Protein AF-A0A6C0KYP2-F1 (afdb_monomer_lite)

Organism: NCBI:txid1070528

pLDDT: mean 70.23, std 10.48, range [48.72, 90.19]

Radius of gyration: 37.27 Å; chains: 1; bounding box: 65×63×93 Å

Sequence (156 aa):
MVHQFDNEAIKRHRDATQLALQTPVVNYRDGFGCIGPQGKHVDKDSFLKYNSLLTHHGSKTSLPHSGFLTVPYMGSGCRAVSKEPRLDFEYTYAPKSATPSGARNRFIPLVGCLANEIQNPEHIIPEDNHDAWPRGGFPSRGCKNLRGPFPKPLPQ

Secondary structure (DSSP, 8-state):
-HHHHHHHHHHHHHHHHHHHHH-TTS----SSSSPPGGGTTHHHHHHHHHSTT-S--S---PPPPPSSSS---GGG----GGG-----S-----PPP---TT-S----PPPHHHHHHHS-HHHH-HHHH-SS-TTS---TTGGGS--SPPPPPPP-

Structure (mmCIF, N/CA/C/O backbone):
data_AF-A0A6C0KYP2-F1
#
_entry.id   AF-A0A6C0KYP2-F1
#
loop_
_atom_site.group_PDB
_atom_site.id
_atom_site.type_symbol
_atom_site.label_atom_id
_atom_site.label_alt_id
_atom_site.label_comp_id
_atom_site.label_asym_id
_atom_site.label_entity_id
_atom_site.label_seq_id
_atom_site.pdbx_PDB_ins_code
_atom_site.Cartn_x
_atom_site.Cartn_y
_atom_site.Cartn_z
_atom_site.occupancy
_atom_site.B_iso_or_equiv
_atom_site.auth_seq_id
_atom_site.auth_comp_id
_atom_site.auth_asym_id
_atom_site.auth_atom_id
_atom_site.pdbx_PDB_model_num
ATOM 1 N N . MET A 1 1 ? 30.318 18.804 -38.411 1.00 58.34 1 MET A N 1
ATOM 2 C CA . MET A 1 1 ? 30.944 17.514 -38.042 1.00 58.34 1 MET A CA 1
ATOM 3 C C . MET A 1 1 ? 30.125 16.755 -36.993 1.00 58.34 1 MET A C 1
ATOM 5 O O . MET A 1 1 ? 29.907 15.575 -37.195 1.00 58.34 1 MET A O 1
ATOM 9 N N . VAL A 1 2 ? 29.589 17.418 -35.955 1.00 58.78 2 VAL A N 1
ATOM 10 C CA . VAL A 1 2 ? 28.734 16.805 -34.905 1.00 58.78 2 VAL A CA 1
ATOM 11 C C . VAL A 1 2 ? 27.524 16.038 -35.470 1.00 58.78 2 VAL A C 1
ATOM 13 O O . VAL A 1 2 ? 27.394 14.847 -35.225 1.00 58.78 2 VAL A O 1
ATOM 16 N N . HIS A 1 3 ? 26.741 16.649 -36.368 1.00 60.91 3 HIS A N 1
ATOM 17 C CA . HIS A 1 3 ? 25.575 15.988 -36.980 1.00 60.91 3 HIS A CA 1
ATOM 18 C C . HIS A 1 3 ? 25.889 14.702 -37.768 1.00 60.91 3 HIS A C 1
ATOM 20 O O . HIS A 1 3 ? 25.025 13.842 -37.914 1.00 60.91 3 HIS A O 1
ATOM 26 N N . GLN A 1 4 ? 27.110 14.556 -38.295 1.00 66.06 4 GLN A N 1
ATOM 27 C CA . GLN A 1 4 ? 27.513 13.356 -39.036 1.00 66.06 4 GLN A CA 1
ATOM 28 C C . GLN A 1 4 ? 27.707 12.169 -38.081 1.00 66.06 4 GLN A C 1
ATOM 30 O O . GLN A 1 4 ? 27.286 11.055 -38.390 1.00 66.06 4 GLN A O 1
ATOM 35 N N . PHE A 1 5 ? 28.312 12.423 -36.916 1.00 65.00 5 PHE A N 1
ATOM 36 C CA . PHE A 1 5 ? 28.546 11.418 -35.880 1.00 65.00 5 PHE A CA 1
ATOM 37 C C . PHE A 1 5 ? 27.238 10.956 -35.233 1.00 65.00 5 PHE A C 1
ATOM 39 O O . PHE A 1 5 ? 27.045 9.754 -35.045 1.00 65.00 5 PHE A O 1
ATOM 46 N N . ASP A 1 6 ? 26.308 11.882 -34.983 1.00 71.06 6 ASP A N 1
ATOM 47 C CA . ASP A 1 6 ? 24.992 11.560 -34.418 1.00 71.06 6 ASP A CA 1
ATOM 48 C C . ASP A 1 6 ? 24.209 10.604 -35.334 1.00 71.06 6 ASP A C 1
ATOM 50 O O . ASP A 1 6 ? 23.647 9.602 -34.888 1.00 71.06 6 ASP A O 1
ATOM 54 N N . ASN A 1 7 ? 24.235 10.856 -36.646 1.00 76.56 7 ASN A N 1
ATOM 55 C CA . ASN A 1 7 ? 23.555 10.021 -37.638 1.00 76.56 7 ASN A CA 1
ATOM 56 C C . ASN A 1 7 ? 24.149 8.607 -37.732 1.00 76.56 7 ASN A C 1
ATOM 58 O O . ASN A 1 7 ? 23.419 7.629 -37.919 1.00 76.56 7 ASN A O 1
ATOM 62 N N . GLU A 1 8 ? 25.467 8.483 -37.590 1.00 85.56 8 GLU A N 1
ATOM 63 C CA . GLU A 1 8 ? 26.153 7.192 -37.615 1.00 85.56 8 GLU A CA 1
ATOM 64 C C . GLU A 1 8 ? 25.853 6.368 -36.352 1.00 85.56 8 GLU A C 1
ATOM 66 O O . GLU A 1 8 ? 25.594 5.165 -36.440 1.00 85.56 8 GLU A O 1
ATOM 71 N N . ALA A 1 9 ? 25.813 7.015 -35.185 1.00 78.12 9 ALA A N 1
ATOM 72 C CA . ALA A 1 9 ? 25.434 6.379 -33.926 1.00 78.12 9 ALA A CA 1
ATOM 73 C C . ALA A 1 9 ? 23.987 5.852 -33.957 1.00 78.12 9 ALA A C 1
ATOM 75 O O . ALA A 1 9 ? 23.738 4.706 -33.573 1.00 78.12 9 ALA A O 1
ATOM 76 N N . ILE A 1 10 ? 23.045 6.636 -34.497 1.00 79.50 10 ILE A N 1
ATOM 77 C CA . ILE A 1 10 ? 21.640 6.220 -34.668 1.00 79.50 10 ILE A CA 1
ATOM 78 C C . ILE A 1 10 ? 21.535 4.995 -35.585 1.00 79.50 10 ILE A C 1
ATOM 80 O O . ILE A 1 10 ? 20.758 4.074 -35.315 1.00 79.50 10 ILE A O 1
ATOM 84 N N . LYS A 1 11 ? 22.323 4.964 -36.666 1.00 84.06 11 LYS A N 1
ATOM 85 C CA . LYS A 1 11 ? 22.338 3.837 -37.602 1.00 84.06 11 LYS A CA 1
ATOM 86 C C . LYS A 1 11 ? 22.851 2.557 -36.932 1.00 84.06 11 LYS A C 1
ATOM 88 O O . LYS A 1 11 ? 22.167 1.540 -36.988 1.00 84.06 11 LYS A O 1
ATOM 93 N N . ARG A 1 12 ? 23.981 2.632 -36.216 1.00 83.00 12 ARG A N 1
ATOM 94 C CA . ARG A 1 12 ? 24.543 1.496 -35.458 1.00 83.00 12 ARG A CA 1
ATOM 95 C C . ARG A 1 12 ? 23.558 0.937 -34.429 1.00 83.00 12 ARG A C 1
ATOM 97 O O . ARG A 1 12 ? 23.436 -0.278 -34.299 1.00 83.00 12 ARG A O 1
ATOM 104 N N . HIS A 1 13 ? 22.841 1.814 -33.727 1.00 83.00 13 HIS A N 1
ATOM 105 C CA . HIS A 1 13 ? 21.819 1.408 -32.764 1.00 83.00 13 HIS A CA 1
ATOM 106 C C . HIS A 1 13 ? 20.705 0.598 -33.432 1.00 83.00 13 HIS A C 1
ATOM 108 O O . HIS A 1 13 ? 20.363 -0.483 -32.963 1.00 83.00 13 HIS A O 1
ATOM 114 N N . ARG A 1 14 ? 20.160 1.096 -34.550 1.00 82.38 14 ARG A N 1
ATOM 115 C CA . ARG A 1 14 ? 19.088 0.423 -35.297 1.00 82.38 14 ARG A CA 1
ATOM 116 C C . ARG A 1 14 ? 19.498 -0.979 -35.754 1.00 82.38 14 ARG A C 1
ATOM 118 O O . ARG A 1 14 ? 18.712 -1.914 -35.606 1.00 82.38 14 ARG A O 1
ATOM 125 N N . ASP A 1 15 ? 20.709 -1.112 -36.282 1.00 88.44 15 ASP A N 1
ATOM 126 C CA . ASP A 1 15 ? 21.225 -2.388 -36.781 1.00 88.44 15 ASP A CA 1
ATOM 127 C C . ASP A 1 15 ? 21.382 -3.404 -35.631 1.00 88.44 15 ASP A C 1
ATOM 129 O O . ASP A 1 15 ? 20.987 -4.566 -35.762 1.00 88.44 15 ASP A O 1
ATOM 133 N N . ALA A 1 16 ? 21.857 -2.954 -34.462 1.00 83.81 16 ALA A N 1
ATOM 134 C CA . ALA A 1 16 ? 21.956 -3.779 -33.257 1.00 83.81 16 ALA A CA 1
ATOM 135 C C . ALA A 1 16 ? 20.580 -4.214 -32.714 1.00 83.81 16 ALA A C 1
ATOM 137 O O . ALA A 1 16 ? 20.409 -5.377 -32.341 1.00 83.81 16 ALA A O 1
ATOM 138 N N . THR A 1 17 ? 19.585 -3.317 -32.707 1.00 84.38 17 THR A N 1
ATOM 139 C CA . THR A 1 17 ? 18.202 -3.647 -32.319 1.00 84.38 17 THR A CA 1
ATOM 140 C C . THR A 1 17 ? 17.611 -4.722 -33.233 1.00 84.38 17 THR A C 1
ATOM 142 O O . THR A 1 17 ? 17.011 -5.684 -32.754 1.00 84.38 17 THR A O 1
ATOM 145 N N . GLN A 1 18 ? 17.798 -4.588 -34.550 1.00 86.69 18 GLN A N 1
ATOM 146 C CA . GLN A 1 18 ? 17.260 -5.534 -35.527 1.00 86.69 18 GLN A CA 1
ATOM 147 C C . GLN A 1 18 ? 17.873 -6.930 -35.363 1.00 86.69 18 GLN A C 1
ATOM 149 O O . GLN A 1 18 ? 17.145 -7.919 -35.419 1.00 86.69 18 GLN A O 1
ATOM 154 N N . LEU A 1 19 ? 19.182 -7.012 -35.114 1.00 88.62 19 LEU A N 1
ATOM 155 C CA . LEU A 1 19 ? 19.867 -8.279 -34.857 1.00 88.62 19 LEU A CA 1
ATOM 156 C C . LEU A 1 19 ? 19.371 -8.950 -33.568 1.00 88.62 19 LEU A C 1
ATOM 158 O O . LEU A 1 19 ? 19.127 -10.154 -33.555 1.00 88.62 19 LEU A O 1
ATOM 162 N N . ALA A 1 20 ? 19.165 -8.181 -32.497 1.00 84.50 20 ALA A N 1
ATOM 163 C CA . ALA A 1 20 ? 18.681 -8.731 -31.234 1.00 84.50 20 ALA A CA 1
ATOM 164 C C . ALA A 1 20 ? 17.249 -9.287 -31.345 1.00 84.50 20 ALA A C 1
ATOM 166 O O . ALA A 1 20 ? 16.968 -10.369 -30.831 1.00 84.50 20 ALA A O 1
ATOM 167 N N . LEU A 1 21 ? 16.363 -8.596 -32.072 1.00 86.12 21 LEU A N 1
ATOM 168 C CA . LEU A 1 21 ? 14.977 -9.034 -32.291 1.00 86.12 21 LEU A CA 1
ATOM 169 C C . LEU A 1 21 ? 14.858 -10.283 -33.181 1.00 86.12 21 LEU A C 1
ATOM 171 O O . LEU A 1 21 ? 13.834 -10.961 -33.137 1.00 86.12 21 LEU A O 1
ATOM 175 N N . GLN A 1 22 ? 15.883 -10.610 -33.975 1.00 90.19 22 GLN A N 1
ATOM 176 C CA . GLN A 1 22 ? 15.916 -11.848 -34.765 1.00 90.19 22 GLN A CA 1
ATOM 177 C C . GLN A 1 22 ? 16.138 -13.093 -33.898 1.00 90.19 22 GLN A C 1
ATOM 179 O O . GLN A 1 22 ? 15.780 -14.197 -34.307 1.00 90.19 22 GLN A O 1
ATOM 184 N N . THR A 1 23 ? 16.716 -12.935 -32.704 1.00 85.88 23 THR A N 1
ATOM 185 C CA . THR A 1 23 ? 16.953 -14.046 -31.781 1.00 85.88 23 THR A CA 1
ATOM 186 C C . THR A 1 23 ? 15.830 -14.135 -30.742 1.00 85.88 23 THR A C 1
ATOM 188 O O . THR A 1 23 ? 15.716 -13.242 -29.908 1.00 85.88 23 THR A O 1
ATOM 191 N N . PRO A 1 24 ? 15.024 -15.214 -30.707 1.00 81.19 24 PRO A N 1
ATOM 192 C CA . PRO A 1 24 ? 13.888 -15.319 -29.781 1.00 81.19 24 PRO A CA 1
ATOM 193 C C . PRO A 1 24 ? 14.297 -15.545 -28.314 1.00 81.19 24 PRO A C 1
ATOM 195 O O . PRO A 1 24 ? 13.457 -15.498 -27.424 1.00 81.19 24 PRO A O 1
ATOM 198 N N . VAL A 1 25 ? 15.578 -15.823 -28.054 1.00 86.06 25 VAL A N 1
ATOM 199 C CA . VAL A 1 25 ? 16.103 -16.157 -26.719 1.00 86.06 25 VAL A CA 1
ATOM 200 C C . VAL A 1 25 ? 16.538 -14.912 -25.939 1.00 86.06 25 VAL A C 1
ATOM 202 O O . VAL A 1 25 ? 16.567 -14.933 -24.709 1.00 86.06 25 VAL A O 1
ATOM 205 N N . VAL A 1 26 ? 16.879 -13.816 -26.623 1.00 80.75 26 VAL A N 1
ATOM 206 C CA . VAL A 1 26 ? 17.435 -12.623 -25.977 1.00 80.75 26 VAL A CA 1
ATOM 207 C C . VAL A 1 26 ? 16.343 -11.573 -25.814 1.00 80.75 26 VAL A C 1
ATOM 209 O O . VAL A 1 26 ? 15.856 -11.004 -26.785 1.00 80.75 26 VAL A O 1
ATOM 212 N N . ASN A 1 27 ? 15.991 -11.263 -24.566 1.00 77.69 27 ASN A N 1
ATOM 213 C CA . ASN A 1 27 ? 15.131 -10.122 -24.266 1.00 77.69 27 ASN A CA 1
ATOM 214 C C . ASN A 1 27 ? 15.919 -8.824 -24.486 1.00 77.69 27 ASN A C 1
ATOM 216 O O . ASN A 1 27 ? 16.689 -8.400 -23.619 1.00 77.69 27 ASN A O 1
ATOM 220 N N . TYR A 1 28 ? 15.736 -8.199 -25.648 1.00 79.31 28 TYR A N 1
ATOM 221 C CA . TYR A 1 28 ? 16.348 -6.912 -25.965 1.00 79.31 28 TYR A CA 1
ATOM 222 C C . TYR A 1 28 ? 15.776 -5.804 -25.069 1.00 79.31 28 TYR A C 1
ATOM 224 O O . TYR A 1 28 ? 14.567 -5.577 -25.039 1.00 79.31 28 TYR A O 1
ATOM 232 N N . ARG A 1 29 ? 16.649 -5.111 -24.329 1.00 72.88 29 ARG A N 1
ATOM 233 C CA . ARG A 1 29 ? 16.293 -3.934 -23.526 1.00 72.88 29 ARG A CA 1
ATOM 234 C C . ARG A 1 29 ? 16.770 -2.677 -24.247 1.00 72.88 29 ARG A C 1
ATOM 236 O O . ARG A 1 29 ? 17.971 -2.428 -24.310 1.00 72.88 29 ARG A O 1
ATOM 243 N N . ASP A 1 30 ? 15.829 -1.907 -24.783 1.00 68.00 30 ASP A N 1
ATOM 244 C CA . ASP A 1 30 ? 16.085 -0.636 -25.470 1.00 68.00 30 ASP A CA 1
ATOM 245 C C . ASP A 1 30 ? 16.305 0.493 -24.443 1.00 68.00 30 ASP A C 1
ATOM 247 O O . ASP A 1 30 ? 15.408 1.275 -24.135 1.00 68.00 30 ASP A O 1
ATOM 251 N N . GLY A 1 31 ? 17.492 0.514 -23.827 1.00 70.50 31 GLY A N 1
ATOM 252 C CA . GLY A 1 31 ? 17.904 1.560 -22.885 1.00 70.50 31 GLY A CA 1
ATOM 253 C C . GLY A 1 31 ? 17.228 1.527 -21.504 1.00 70.50 31 GLY A C 1
ATOM 254 O O . GLY A 1 31 ? 16.619 0.538 -21.092 1.00 70.50 31 GLY A O 1
ATOM 255 N N . PHE A 1 32 ? 17.410 2.613 -20.743 1.00 65.38 32 PHE A N 1
ATOM 256 C CA . PHE A 1 32 ? 16.873 2.786 -19.388 1.00 65.38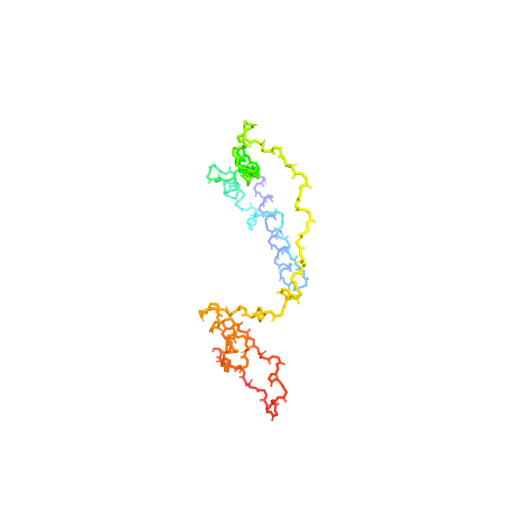 32 PHE A CA 1
ATOM 257 C C . PHE A 1 32 ? 15.775 3.860 -19.390 1.00 65.38 32 PHE A C 1
ATOM 259 O O . PHE A 1 32 ? 16.026 5.002 -19.770 1.00 65.38 32 PHE A O 1
ATOM 266 N N . GLY A 1 33 ? 14.570 3.511 -18.928 1.00 66.50 33 GLY A N 1
ATOM 267 C CA . GLY A 1 33 ? 13.446 4.444 -18.772 1.00 66.50 33 GLY A CA 1
ATOM 268 C C . GLY A 1 33 ? 12.402 4.401 -19.896 1.00 66.50 33 GLY A C 1
ATOM 269 O O . GLY A 1 33 ? 12.375 3.493 -20.715 1.00 66.50 33 GLY A O 1
ATOM 270 N N . CYS A 1 34 ? 11.500 5.386 -19.900 1.00 61.53 34 CYS A N 1
ATOM 271 C CA . CYS A 1 34 ? 10.351 5.492 -20.815 1.00 61.53 34 CYS A CA 1
ATOM 272 C C . CYS A 1 34 ? 10.697 6.278 -22.089 1.00 61.53 34 CYS A C 1
ATOM 274 O O . CYS A 1 34 ? 9.903 7.089 -22.564 1.00 61.53 34 CYS A O 1
ATOM 276 N N . ILE A 1 35 ? 11.915 6.116 -22.595 1.00 67.19 35 ILE A N 1
ATOM 277 C CA . ILE A 1 35 ? 12.395 6.906 -23.723 1.00 67.19 35 ILE A CA 1
ATOM 278 C C . ILE A 1 35 ? 11.990 6.172 -25.000 1.00 67.19 35 ILE A C 1
ATOM 280 O O . ILE A 1 35 ? 12.204 4.970 -25.123 1.00 67.19 35 ILE A O 1
ATOM 284 N N . GLY A 1 36 ? 11.345 6.876 -25.931 1.00 66.25 36 GLY A N 1
ATOM 285 C CA . GLY A 1 36 ? 10.926 6.275 -27.193 1.00 66.25 36 GLY A CA 1
ATOM 286 C C . GLY A 1 36 ? 12.123 5.803 -28.033 1.00 66.25 36 GLY A C 1
ATOM 287 O O . GLY A 1 36 ? 13.263 6.208 -27.774 1.00 66.25 36 GLY A O 1
ATOM 288 N N . PRO A 1 37 ? 11.876 5.008 -29.092 1.00 66.69 37 PRO A N 1
ATOM 289 C CA . PRO A 1 37 ? 12.929 4.532 -29.983 1.00 66.69 37 PRO A CA 1
ATOM 290 C C . PRO A 1 37 ? 13.811 5.693 -30.465 1.00 66.69 37 PRO A C 1
ATOM 292 O O . PRO A 1 37 ? 13.297 6.746 -30.859 1.00 66.69 37 PRO A O 1
ATOM 295 N N . GLN A 1 38 ? 15.134 5.498 -30.467 1.00 66.50 38 GLN A N 1
ATOM 296 C CA . GLN A 1 38 ? 16.140 6.508 -30.850 1.00 66.50 38 GLN A CA 1
ATOM 297 C C . GLN A 1 38 ? 16.286 7.700 -29.886 1.00 66.50 38 GLN A C 1
ATOM 299 O O . GLN A 1 38 ? 16.681 8.784 -30.320 1.00 66.50 38 GLN A O 1
ATOM 304 N N . GLY A 1 39 ? 15.947 7.557 -28.603 1.00 66.94 39 GLY A N 1
ATOM 305 C CA . GLY A 1 39 ? 16.139 8.652 -27.643 1.00 66.94 39 GLY A CA 1
ATOM 306 C C . GLY A 1 39 ? 15.168 9.823 -27.842 1.00 66.94 39 GLY A C 1
ATOM 307 O O . GLY A 1 39 ? 15.364 10.906 -27.295 1.00 66.94 39 GLY A O 1
ATOM 308 N N . LYS A 1 40 ? 14.132 9.643 -28.665 1.00 66.81 40 LYS A N 1
ATOM 309 C CA . LYS A 1 40 ? 13.158 10.688 -28.992 1.00 66.81 40 LYS A CA 1
ATOM 310 C C . LYS A 1 40 ? 12.054 10.688 -27.941 1.00 66.81 40 LYS A C 1
ATOM 312 O O . LYS A 1 40 ? 11.660 9.630 -27.466 1.00 66.81 40 LYS A O 1
ATOM 317 N N . HIS A 1 41 ? 11.486 11.862 -27.668 1.00 74.75 41 HIS A N 1
ATOM 318 C CA . HIS A 1 41 ? 10.415 12.099 -26.682 1.00 74.75 41 HIS A CA 1
ATOM 319 C C . HIS A 1 41 ? 10.858 12.282 -25.224 1.00 74.75 41 HIS A C 1
ATOM 321 O O . HIS A 1 41 ? 9.987 12.344 -24.365 1.00 74.75 41 HIS A O 1
ATOM 327 N N . VAL A 1 42 ? 12.152 12.474 -24.937 1.00 77.38 42 VAL A N 1
ATOM 328 C CA . VAL A 1 42 ? 12.622 12.788 -23.570 1.00 77.38 42 VAL A CA 1
ATOM 329 C C . VAL A 1 42 ? 11.937 14.038 -23.014 1.00 77.38 42 VAL A C 1
ATOM 331 O O . VAL A 1 42 ? 11.443 14.012 -21.890 1.00 77.38 42 VAL A O 1
ATOM 334 N N . ASP A 1 43 ? 11.818 15.099 -23.815 1.00 81.50 43 ASP A N 1
ATOM 335 C CA . ASP A 1 43 ? 11.192 16.350 -23.367 1.00 81.50 43 ASP A CA 1
ATOM 336 C C . ASP A 1 43 ? 9.689 16.193 -23.127 1.00 81.50 43 ASP A C 1
ATOM 338 O O . ASP A 1 43 ? 9.147 16.724 -22.163 1.00 81.50 43 ASP A O 1
ATOM 342 N N . LYS A 1 44 ? 9.006 15.417 -23.979 1.00 80.75 44 LYS A N 1
ATOM 343 C CA . LYS A 1 44 ? 7.566 15.146 -23.852 1.00 80.75 44 LYS A CA 1
ATOM 344 C C . LYS A 1 44 ? 7.270 14.245 -22.654 1.00 80.75 44 LYS A C 1
ATOM 346 O O . LYS A 1 44 ? 6.307 14.493 -21.939 1.00 80.75 44 LYS A O 1
ATOM 351 N N . ASP A 1 45 ? 8.097 13.230 -22.423 1.00 79.69 45 ASP A N 1
ATOM 352 C CA . ASP A 1 45 ? 8.001 12.342 -21.260 1.00 79.69 45 ASP A CA 1
ATOM 353 C C . ASP A 1 45 ? 8.290 13.110 -19.963 1.00 79.69 45 ASP A C 1
ATOM 355 O O . ASP A 1 45 ? 7.515 13.040 -19.011 1.00 79.69 45 ASP A O 1
ATOM 359 N N . SER A 1 46 ? 9.343 13.932 -19.958 1.00 79.50 46 SER A N 1
ATOM 360 C CA . SER A 1 46 ? 9.683 14.800 -18.825 1.00 79.50 46 SER A CA 1
ATOM 361 C C . SER A 1 46 ? 8.571 15.806 -18.542 1.00 79.50 46 SER A C 1
ATOM 363 O O . SER A 1 46 ? 8.196 16.004 -17.390 1.00 79.50 46 SER A O 1
ATOM 365 N N . PHE A 1 47 ? 7.978 16.391 -19.582 1.00 83.88 47 PHE A N 1
ATOM 366 C CA . PHE A 1 47 ? 6.819 17.260 -19.436 1.00 83.88 47 PHE A CA 1
ATOM 367 C C . PHE A 1 47 ? 5.629 16.507 -18.828 1.00 83.88 47 PHE A C 1
ATOM 369 O O . PHE A 1 47 ? 5.056 16.967 -17.852 1.00 83.88 47 PHE A O 1
ATOM 376 N N . LEU A 1 48 ? 5.274 15.316 -19.310 1.00 79.56 48 LEU A N 1
ATOM 377 C CA . LEU A 1 48 ? 4.157 14.555 -18.732 1.00 79.56 48 LEU A CA 1
ATOM 378 C C . LEU A 1 48 ? 4.403 14.128 -17.274 1.00 79.56 48 LEU A C 1
ATOM 380 O O . LEU A 1 48 ? 3.453 14.070 -16.497 1.00 79.56 48 LEU A O 1
ATOM 384 N N . LYS A 1 49 ? 5.656 13.849 -16.896 1.00 75.88 49 LYS A N 1
ATOM 385 C CA . LYS A 1 49 ? 6.036 13.409 -15.541 1.00 75.88 49 LYS A CA 1
ATOM 386 C C . LYS A 1 49 ? 6.217 14.540 -14.534 1.00 75.88 49 LYS A C 1
ATOM 388 O O . LYS A 1 49 ? 5.998 14.316 -13.347 1.00 75.88 49 LYS A O 1
ATOM 393 N N . TYR A 1 50 ? 6.663 15.710 -14.984 1.00 77.38 50 TYR A N 1
ATOM 394 C CA . TYR A 1 50 ? 7.106 16.797 -14.103 1.00 77.38 50 TYR A CA 1
ATOM 395 C C . TYR A 1 50 ? 6.359 18.117 -14.313 1.00 77.38 50 TYR A C 1
ATOM 397 O O . TYR A 1 50 ? 6.617 19.075 -13.586 1.00 77.38 50 TYR A O 1
ATOM 405 N N . ASN A 1 51 ? 5.443 18.207 -15.279 1.00 78.25 51 ASN A N 1
ATOM 406 C CA . ASN A 1 51 ? 4.652 19.419 -15.466 1.00 78.25 51 ASN A CA 1
ATOM 407 C C . ASN A 1 51 ? 3.630 19.618 -14.330 1.00 78.25 51 ASN A C 1
ATOM 409 O O . ASN A 1 51 ? 3.193 18.681 -13.659 1.00 78.25 51 ASN A O 1
ATOM 413 N N . SER A 1 52 ? 3.212 20.870 -14.151 1.00 66.31 52 SER A N 1
ATOM 414 C CA . SER A 1 52 ? 2.352 21.369 -13.071 1.00 66.31 52 SER A CA 1
ATOM 415 C C . SER A 1 52 ? 0.925 20.805 -13.044 1.00 66.31 52 SER A C 1
ATOM 417 O O . SER A 1 52 ? 0.1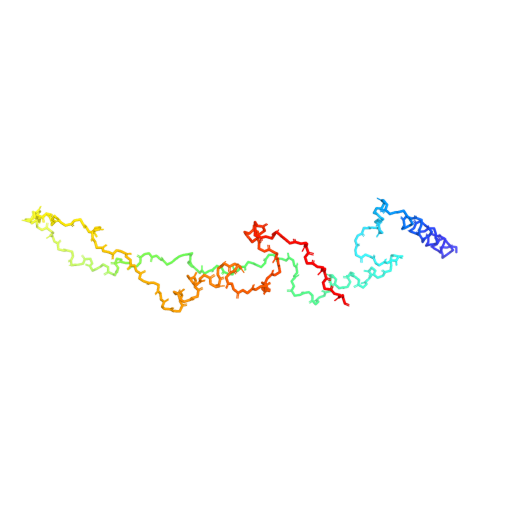78 21.104 -12.118 1.00 66.31 52 SER A O 1
ATOM 419 N N . LEU A 1 53 ? 0.539 19.991 -14.032 1.00 67.75 53 LEU A N 1
ATOM 420 C CA . LEU A 1 53 ? -0.763 19.318 -14.098 1.00 67.75 53 LEU A CA 1
ATOM 421 C C . LEU A 1 53 ? -0.841 18.046 -13.243 1.00 67.75 53 LEU A C 1
ATOM 423 O O . LEU A 1 53 ? -1.928 17.482 -13.107 1.00 67.75 53 LEU A O 1
ATOM 427 N N . LEU A 1 54 ? 0.272 17.569 -12.672 1.00 69.38 54 LEU A N 1
ATOM 428 C CA . LEU A 1 54 ? 0.198 16.468 -11.715 1.00 69.38 54 LEU A CA 1
ATOM 429 C C . LEU A 1 54 ? -0.544 16.917 -10.455 1.00 69.38 54 LEU A C 1
ATOM 431 O O . LEU A 1 54 ? -0.060 17.731 -9.678 1.00 69.38 54 LEU A O 1
ATOM 435 N N . THR A 1 55 ? -1.693 16.295 -10.217 1.00 70.44 55 THR A N 1
ATOM 436 C CA . THR A 1 55 ? -2.506 16.476 -9.009 1.00 70.44 55 THR A CA 1
ATOM 437 C C . THR A 1 55 ? -1.849 15.905 -7.749 1.00 70.44 55 THR A C 1
ATOM 439 O O . THR A 1 55 ? -2.288 16.199 -6.641 1.00 70.44 55 THR A O 1
ATOM 442 N N . HIS A 1 56 ? -0.791 15.100 -7.896 1.00 71.06 56 HIS A N 1
ATOM 443 C CA . HIS A 1 56 ? -0.097 14.442 -6.794 1.00 71.06 56 HIS A CA 1
ATOM 444 C C . HIS A 1 56 ? 1.423 14.615 -6.921 1.00 71.06 56 HIS A C 1
ATOM 446 O O . HIS A 1 56 ? 2.082 13.904 -7.677 1.00 71.06 56 HIS A O 1
ATOM 452 N N . HIS A 1 57 ? 2.003 15.528 -6.137 1.00 71.94 57 HIS A N 1
ATOM 453 C CA . HIS A 1 57 ? 3.443 15.842 -6.140 1.00 71.94 57 HIS A CA 1
ATOM 454 C C . HIS A 1 57 ? 4.332 14.787 -5.446 1.00 71.94 57 HIS A C 1
ATOM 456 O O . HIS A 1 57 ? 5.457 15.082 -5.050 1.00 71.94 57 HIS A O 1
ATOM 462 N N . GLY A 1 58 ? 3.836 13.562 -5.242 1.00 71.25 58 GLY A N 1
ATOM 463 C CA . GLY A 1 58 ? 4.586 12.492 -4.570 1.00 71.25 58 GLY A CA 1
ATOM 464 C C . GLY A 1 58 ? 4.805 12.713 -3.068 1.00 71.25 58 GLY A C 1
ATOM 465 O O . GLY A 1 58 ? 5.484 11.914 -2.424 1.00 71.25 58 GLY A O 1
ATOM 466 N N . SER A 1 59 ? 4.226 1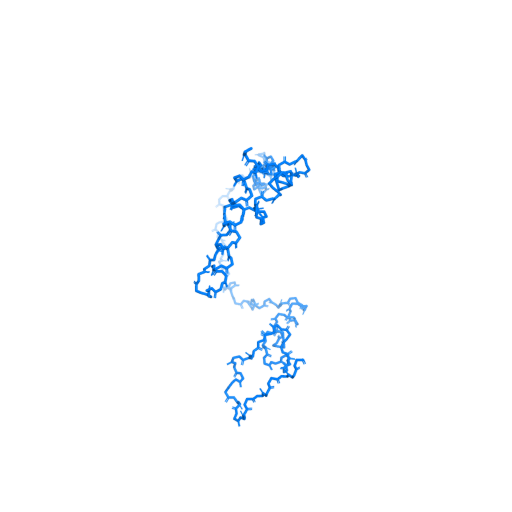3.765 -2.487 1.00 76.81 59 SER A N 1
ATOM 467 C CA . SER A 1 59 ? 4.174 13.945 -1.040 1.00 76.81 59 SER A CA 1
ATOM 468 C C . SER A 1 59 ? 3.204 12.935 -0.419 1.00 76.81 59 SER A C 1
ATOM 470 O O . SER A 1 59 ? 2.205 12.550 -1.023 1.00 76.81 59 SER A O 1
ATOM 472 N N . LYS A 1 60 ? 3.489 12.479 0.808 1.00 80.62 60 LYS A N 1
ATOM 473 C CA . LYS A 1 60 ? 2.542 11.636 1.548 1.00 80.62 60 LYS A CA 1
ATOM 474 C C . LYS A 1 60 ? 1.306 12.466 1.886 1.00 80.62 60 LYS A C 1
ATOM 476 O O . LYS A 1 60 ? 1.383 13.363 2.722 1.00 80.62 60 LYS A O 1
ATOM 481 N N . THR A 1 61 ? 0.165 12.134 1.293 1.00 76.12 61 THR A N 1
ATOM 482 C CA . THR A 1 61 ? -1.137 12.644 1.731 1.00 76.12 61 THR A CA 1
ATOM 483 C C . THR A 1 61 ? -1.460 12.057 3.105 1.00 76.12 61 THR A C 1
ATOM 485 O O . THR A 1 61 ? -1.960 10.936 3.216 1.00 76.12 61 THR A O 1
ATOM 488 N N . SER A 1 62 ? -1.124 12.778 4.174 1.00 78.25 62 SER A N 1
ATOM 489 C CA . SER A 1 62 ? -1.577 12.437 5.522 1.00 78.25 62 SER A CA 1
ATOM 490 C C . SER A 1 62 ? -3.035 12.857 5.670 1.00 78.25 62 SER A C 1
ATOM 492 O O . SER A 1 62 ? -3.354 14.034 5.495 1.00 78.25 62 SER A O 1
ATOM 494 N N . LEU A 1 63 ? -3.918 11.919 6.010 1.00 79.56 63 LEU A N 1
ATOM 495 C CA . LEU A 1 63 ? -5.270 12.288 6.413 1.00 79.56 63 LEU A CA 1
ATOM 496 C C . LEU A 1 63 ? -5.188 13.115 7.707 1.00 79.56 63 LEU A C 1
ATOM 498 O O . LEU A 1 63 ? -4.406 12.752 8.594 1.00 79.56 63 LEU A O 1
ATOM 502 N N . PRO A 1 64 ? -5.967 14.203 7.848 1.00 75.12 64 PRO A N 1
ATOM 503 C CA . PRO A 1 64 ? -6.081 14.869 9.135 1.00 75.12 64 PRO A CA 1
ATOM 504 C C . PRO A 1 64 ? -6.609 13.853 10.151 1.00 75.12 64 PRO A C 1
ATOM 506 O O . PRO A 1 64 ? -7.618 13.185 9.916 1.00 75.12 64 PRO A O 1
ATOM 509 N N . HIS A 1 65 ? -5.902 13.696 11.268 1.00 75.62 65 HIS A N 1
ATOM 510 C CA . HIS A 1 65 ? -6.386 12.852 12.349 1.00 75.62 65 HIS A CA 1
ATOM 511 C C . HIS A 1 65 ? -7.628 13.516 12.954 1.00 75.62 65 HIS A C 1
ATOM 513 O O . HIS A 1 65 ? -7.628 14.722 13.205 1.00 75.62 65 HIS A O 1
ATOM 519 N N . SER A 1 66 ? -8.688 12.741 13.191 1.00 71.31 66 SER A N 1
ATOM 520 C CA . SER A 1 66 ? -9.773 13.177 14.074 1.00 71.31 66 SER A CA 1
ATOM 521 C C . SER A 1 66 ? -9.146 13.610 15.401 1.00 71.31 66 SER A C 1
ATOM 523 O O . SER A 1 66 ? -8.262 12.917 15.896 1.00 71.31 66 SER A O 1
ATOM 525 N N . GLY A 1 67 ? -9.582 14.729 15.990 1.00 73.44 67 GLY A N 1
ATOM 526 C CA . GLY A 1 67 ? -9.037 15.255 17.254 1.00 73.44 67 GLY A CA 1
ATOM 527 C C . GLY A 1 67 ? -9.027 14.255 18.424 1.00 73.44 67 GLY A C 1
ATOM 528 O O . GLY A 1 67 ? -8.407 14.526 19.448 1.00 73.44 67 GLY A O 1
ATOM 529 N N . PHE A 1 68 ? -9.658 13.086 18.259 1.00 74.94 68 PHE A N 1
ATOM 530 C CA . PHE A 1 68 ? -9.621 11.951 19.173 1.00 74.94 68 PHE A CA 1
ATOM 531 C C . PHE A 1 68 ? -9.459 10.642 18.376 1.00 74.94 68 PHE A C 1
ATOM 533 O O . PHE A 1 68 ? -10.208 10.396 17.427 1.00 74.94 68 PHE A O 1
ATOM 540 N N . LEU A 1 69 ? -8.501 9.799 18.786 1.00 68.56 69 LEU A N 1
ATOM 541 C CA . LEU A 1 69 ? -8.197 8.487 18.188 1.00 68.56 69 LEU A CA 1
ATOM 542 C C . LEU A 1 69 ? -9.353 7.480 18.370 1.00 68.56 69 LEU A C 1
ATOM 544 O O . LEU A 1 69 ? -9.558 6.609 17.531 1.00 68.56 69 LEU A O 1
ATOM 548 N N . THR A 1 70 ? -10.117 7.612 19.462 1.00 78.12 70 THR A N 1
ATOM 549 C CA . THR A 1 70 ? -11.335 6.846 19.790 1.00 78.12 70 THR A CA 1
ATOM 550 C C . THR A 1 70 ? -12.267 7.690 20.673 1.00 78.12 70 THR A C 1
ATOM 552 O O . THR A 1 70 ? -11.823 8.654 21.300 1.00 78.12 70 THR A O 1
ATOM 555 N N . VAL A 1 71 ? -13.556 7.337 20.742 1.00 73.94 71 VAL A N 1
ATOM 556 C CA . VAL A 1 71 ? -14.487 7.902 21.736 1.00 73.94 71 VAL A CA 1
ATOM 557 C C . VAL A 1 71 ? -14.212 7.227 23.088 1.00 73.94 71 VAL A C 1
ATOM 559 O O . VAL A 1 71 ? -14.191 5.993 23.134 1.00 73.94 71 VAL A O 1
ATOM 562 N N . PRO A 1 72 ? -14.006 7.973 24.191 1.00 75.50 72 PRO A N 1
ATOM 563 C CA . PRO A 1 72 ? -13.839 7.361 25.507 1.00 75.50 72 PRO A CA 1
ATOM 564 C C . PRO A 1 72 ? -15.100 6.581 25.902 1.00 75.50 72 PRO A C 1
ATOM 566 O O . PRO A 1 72 ? -16.210 6.938 25.512 1.00 75.50 72 PRO A O 1
ATOM 569 N N . TYR A 1 73 ? -14.948 5.516 26.692 1.00 74.69 73 TYR A N 1
ATOM 570 C CA . TYR A 1 73 ? -16.073 4.697 27.154 1.00 74.69 73 TYR A CA 1
ATOM 571 C C . TYR A 1 73 ? -17.081 5.541 27.958 1.00 74.69 73 TYR A C 1
ATOM 573 O O . TYR A 1 73 ? -16.893 5.806 29.144 1.00 74.69 73 TYR A O 1
ATOM 581 N N . MET A 1 74 ? -18.173 5.956 27.309 1.00 73.81 74 MET A N 1
ATOM 582 C CA . MET A 1 74 ? -19.230 6.782 27.913 1.00 73.81 74 MET A CA 1
ATOM 583 C C . MET A 1 74 ? -20.268 5.967 28.696 1.00 73.81 74 MET A C 1
ATOM 585 O O . MET A 1 74 ? -21.229 6.526 29.222 1.00 73.81 74 MET A O 1
ATOM 589 N N . GLY A 1 75 ? -20.079 4.648 28.811 1.00 76.38 75 GLY A N 1
ATOM 590 C CA . GLY A 1 75 ? -21.046 3.749 29.446 1.00 76.38 75 GLY A CA 1
ATOM 591 C C . GLY A 1 75 ? -21.273 4.016 30.937 1.00 76.38 75 GLY A C 1
ATOM 592 O O . GLY A 1 75 ? -22.279 3.577 31.480 1.00 76.38 75 GLY A O 1
ATOM 593 N N . SER A 1 76 ? -20.379 4.757 31.603 1.00 67.31 76 SER A N 1
ATOM 594 C CA . SER A 1 76 ? -20.564 5.122 33.015 1.00 67.31 76 SER A CA 1
ATOM 595 C C . SER A 1 76 ? -21.475 6.341 33.232 1.00 67.31 76 SER A C 1
ATOM 597 O O . SER A 1 76 ? -21.809 6.609 34.388 1.00 67.31 76 SER A O 1
ATOM 599 N N . GLY A 1 77 ? -21.861 7.074 32.176 1.00 74.06 77 GLY A N 1
ATOM 600 C CA . GLY A 1 77 ? -22.667 8.299 32.275 1.00 74.06 77 GLY A CA 1
ATOM 601 C C . GLY A 1 77 ? -22.045 9.404 33.150 1.00 74.06 77 GLY A C 1
ATOM 602 O O . GLY A 1 77 ? -20.910 9.300 33.617 1.00 74.06 77 GLY A O 1
ATOM 603 N N . CYS A 1 78 ? -22.793 10.484 33.397 1.00 67.25 78 CYS A N 1
ATOM 604 C CA . CYS A 1 78 ? -22.429 11.478 34.410 1.00 67.25 78 CYS A CA 1
ATOM 605 C C . CYS A 1 78 ? -22.719 10.902 35.802 1.00 67.25 78 CYS A C 1
ATOM 607 O O . CYS A 1 78 ? -23.875 10.830 36.219 1.00 67.25 78 CYS A O 1
ATOM 609 N N . ARG A 1 79 ? -21.678 10.485 36.531 1.00 61.56 79 ARG A N 1
ATOM 610 C CA . ARG A 1 79 ? -21.829 10.034 37.920 1.00 61.56 79 ARG A CA 1
ATOM 611 C C . ARG A 1 79 ? -22.305 11.198 38.789 1.00 61.56 79 ARG A C 1
ATOM 613 O O . ARG A 1 79 ? -21.586 12.176 38.982 1.00 61.56 79 ARG A O 1
ATOM 620 N N . ALA A 1 80 ? -23.517 11.089 39.325 1.00 62.19 80 ALA A N 1
ATOM 621 C CA . ALA A 1 80 ? -24.013 11.988 40.358 1.00 62.19 80 ALA A CA 1
ATOM 622 C C . ALA A 1 80 ? -23.329 11.632 41.688 1.00 62.19 80 ALA A C 1
ATOM 624 O O . ALA A 1 80 ? -23.832 10.812 42.451 1.00 62.19 80 ALA A O 1
ATOM 625 N N . VAL A 1 81 ? -22.169 12.245 41.946 1.00 62.28 81 VAL A N 1
ATOM 626 C CA . VAL A 1 81 ? -21.317 12.003 43.131 1.00 62.28 81 VAL A CA 1
ATOM 627 C C . VAL A 1 81 ? -22.088 12.145 44.455 1.00 62.28 81 VAL A C 1
ATOM 629 O O . VAL A 1 81 ? -21.758 11.503 45.443 1.00 62.28 81 VAL A O 1
ATOM 632 N N . SER A 1 82 ? -23.164 12.933 44.474 1.00 59.78 82 SER A N 1
ATOM 633 C CA . SER A 1 82 ? -24.015 13.163 45.646 1.00 59.78 82 SER A CA 1
ATOM 634 C C . SER A 1 82 ? -25.023 12.048 45.962 1.00 59.78 82 SER A C 1
ATOM 636 O O . SER A 1 82 ? -25.702 12.138 46.983 1.00 59.78 82 SER A O 1
ATOM 638 N N . LYS A 1 83 ? -25.164 11.024 45.107 1.00 56.62 83 LYS A N 1
ATOM 639 C CA . LYS A 1 83 ? -26.188 9.968 45.230 1.00 56.62 83 LYS A CA 1
ATOM 640 C C . LYS A 1 83 ? -25.636 8.561 45.453 1.00 56.62 83 LYS A C 1
ATOM 642 O O . LYS A 1 83 ? -26.429 7.628 45.395 1.00 56.62 83 LYS A O 1
ATOM 647 N N . GLU A 1 84 ? -24.335 8.366 45.676 1.00 57.28 84 GLU A N 1
ATOM 648 C CA . GLU A 1 84 ? -23.830 7.009 45.930 1.00 57.28 84 GLU A CA 1
ATOM 649 C C . GLU A 1 84 ? -24.434 6.461 47.242 1.00 57.28 84 GLU A C 1
ATOM 651 O O . GLU A 1 84 ? -24.180 7.023 48.313 1.00 57.28 84 GLU A O 1
ATOM 656 N N . PRO A 1 85 ? -25.278 5.409 47.190 1.00 54.25 85 PRO A N 1
ATOM 657 C CA . PRO A 1 85 ? -25.853 4.828 48.390 1.00 54.25 85 PRO A CA 1
ATOM 658 C C . PRO A 1 85 ? -24.768 4.027 49.111 1.00 54.25 85 PRO A C 1
ATOM 660 O O . PRO A 1 85 ? -24.058 3.230 48.494 1.00 54.25 85 PRO A O 1
ATOM 663 N N . ARG A 1 86 ? -24.650 4.211 50.431 1.00 61.22 86 ARG A N 1
ATOM 664 C CA . ARG A 1 86 ? -23.957 3.244 51.289 1.00 61.22 86 ARG A CA 1
ATOM 665 C C . ARG A 1 86 ? -24.630 1.891 51.058 1.00 61.22 86 ARG A C 1
ATOM 667 O O . ARG A 1 86 ? -25.798 1.722 51.382 1.00 61.22 86 ARG A O 1
ATOM 674 N N . LEU A 1 87 ? -23.919 0.977 50.406 1.00 56.62 87 LEU A N 1
ATOM 675 C CA . LEU A 1 87 ? -24.349 -0.405 50.239 1.00 56.62 87 LEU A CA 1
ATOM 676 C C . LEU A 1 87 ? -24.315 -1.065 51.618 1.00 56.62 87 LEU A C 1
ATOM 678 O O . LEU A 1 87 ? -23.260 -1.512 52.068 1.00 56.62 87 LEU A O 1
ATOM 682 N N . ASP A 1 88 ? -25.460 -1.087 52.291 1.00 58.19 88 ASP A N 1
ATOM 683 C CA . ASP A 1 88 ? -25.648 -1.876 53.500 1.00 58.19 88 ASP A CA 1
ATOM 684 C C . ASP A 1 88 ? -25.548 -3.367 53.132 1.00 58.19 88 ASP A C 1
ATOM 686 O O . ASP A 1 88 ? -26.166 -3.857 52.185 1.00 58.19 88 ASP A O 1
ATOM 690 N N . PHE A 1 89 ? -24.686 -4.076 53.858 1.00 55.91 89 PHE A N 1
ATOM 691 C CA . PHE A 1 89 ? -24.105 -5.388 53.541 1.00 55.91 89 PHE A CA 1
ATOM 692 C C . PHE A 1 89 ? -25.088 -6.580 53.647 1.00 55.91 89 PHE A C 1
ATOM 694 O O . PHE A 1 89 ? -24.672 -7.721 53.833 1.00 55.91 89 PHE A O 1
ATOM 701 N N . GLU A 1 90 ? -26.400 -6.356 53.576 1.00 56.72 90 GLU A N 1
ATOM 702 C CA . GLU A 1 90 ? -27.379 -7.302 54.137 1.00 56.72 90 GLU A CA 1
ATOM 703 C C . GLU A 1 90 ? -27.992 -8.316 53.150 1.00 56.72 90 GLU A C 1
ATOM 705 O O . GLU A 1 90 ? -28.736 -9.198 53.568 1.00 56.72 90 GLU A O 1
ATOM 710 N N . TYR A 1 91 ? -27.644 -8.290 51.856 1.00 58.16 91 TYR A N 1
ATOM 711 C CA . TYR A 1 91 ? -28.258 -9.184 50.854 1.00 58.16 91 TYR A CA 1
ATOM 712 C C . TYR A 1 91 ? -27.241 -9.872 49.927 1.00 58.16 91 TYR A C 1
ATOM 714 O O . TYR A 1 91 ? -27.253 -9.686 48.713 1.00 58.16 91 TYR A O 1
ATOM 722 N N . THR A 1 92 ? -26.365 -10.716 50.483 1.00 58.66 92 THR A N 1
ATOM 723 C CA . THR A 1 92 ? -25.336 -11.459 49.711 1.00 58.66 92 THR A CA 1
ATOM 724 C C . THR A 1 92 ? -25.751 -12.895 49.344 1.00 58.66 92 THR A C 1
ATOM 726 O O . THR A 1 92 ? -24.900 -13.738 49.068 1.00 58.66 92 THR A O 1
ATOM 729 N N . TYR A 1 93 ? -27.047 -13.229 49.312 1.00 61.50 93 TYR A N 1
ATOM 730 C CA . TYR A 1 93 ? -27.466 -14.570 48.883 1.00 61.50 93 TYR A CA 1
ATOM 731 C C . TYR A 1 93 ? -28.649 -14.560 47.914 1.00 61.50 93 TYR A C 1
ATOM 733 O O . TYR A 1 93 ? -29.797 -14.363 48.300 1.00 61.50 93 TYR A O 1
ATOM 741 N N . ALA A 1 94 ? -28.351 -14.846 46.645 1.00 65.19 94 ALA A N 1
ATOM 742 C CA . ALA A 1 94 ? -29.321 -15.267 45.643 1.00 65.19 94 ALA A CA 1
ATOM 743 C C . ALA A 1 94 ? -28.934 -16.680 45.156 1.00 65.19 94 ALA A C 1
ATOM 745 O O . ALA A 1 94 ? -27.795 -16.873 44.714 1.00 65.19 94 ALA A O 1
ATOM 746 N N . PRO A 1 95 ? -29.826 -17.687 45.231 1.00 65.94 95 PRO A N 1
ATOM 747 C CA . PRO A 1 95 ? -29.527 -19.027 44.738 1.00 65.94 95 PRO A CA 1
ATOM 748 C C . PRO A 1 95 ? -29.377 -19.017 43.209 1.00 65.94 95 PRO A C 1
ATOM 750 O O . PRO A 1 95 ? -30.194 -18.448 42.486 1.00 65.94 95 PRO A O 1
ATOM 753 N N . LYS A 1 96 ? -28.315 -19.656 42.703 1.00 63.12 96 LYS A N 1
ATOM 754 C CA . LYS A 1 96 ? -28.047 -19.777 41.262 1.00 63.12 96 LYS A CA 1
ATOM 755 C C . LYS A 1 96 ? -29.159 -20.597 40.600 1.00 63.12 96 LYS A C 1
ATOM 757 O O . LYS A 1 96 ? -29.393 -21.740 40.985 1.00 63.12 96 LYS A O 1
ATOM 762 N N . SER A 1 97 ? -29.818 -20.043 39.584 1.00 62.97 97 SER A N 1
ATOM 763 C CA . SER A 1 97 ? -30.773 -20.789 38.764 1.00 62.97 97 SER A CA 1
ATOM 764 C C . SER A 1 97 ? -30.037 -21.875 37.966 1.00 62.97 97 SER A C 1
ATOM 766 O O . SER A 1 97 ? -29.103 -21.607 37.211 1.00 62.97 97 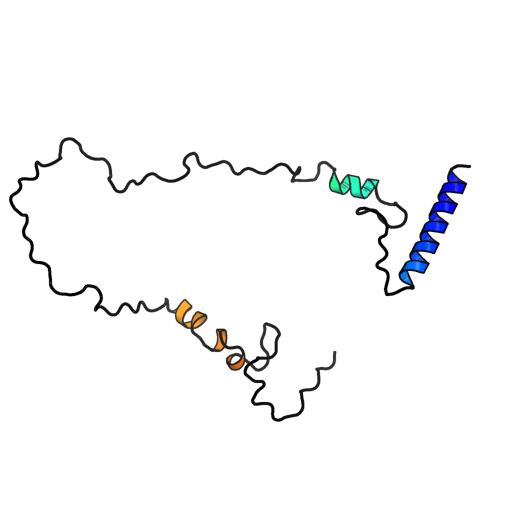SER A O 1
ATOM 768 N N . ALA A 1 98 ? -30.437 -23.132 38.161 1.00 61.19 98 ALA A N 1
ATOM 769 C CA . ALA A 1 98 ? -29.798 -24.321 37.596 1.00 61.19 98 ALA A CA 1
ATOM 770 C C . ALA A 1 98 ? -30.216 -24.594 36.138 1.00 61.19 98 ALA A C 1
ATOM 772 O O . ALA A 1 98 ? -30.537 -25.722 35.772 1.00 61.19 98 ALA A O 1
ATOM 773 N N . THR A 1 99 ? -30.254 -23.569 35.284 1.00 60.97 99 THR A N 1
ATOM 774 C CA . THR A 1 99 ? -30.457 -23.766 33.841 1.00 60.97 99 THR A CA 1
ATOM 775 C C . THR A 1 99 ? -29.224 -23.263 33.101 1.00 60.97 99 THR A C 1
ATOM 777 O O . THR A 1 99 ? -28.988 -22.054 33.092 1.00 60.97 99 THR A O 1
ATOM 780 N N . PRO A 1 100 ? -28.410 -24.141 32.480 1.00 61.47 100 PRO A N 1
ATOM 781 C CA . PRO A 1 100 ? -27.287 -23.685 31.679 1.00 61.47 100 PRO A CA 1
ATOM 782 C C . PRO A 1 100 ? -27.844 -22.838 30.536 1.00 61.47 100 PRO A C 1
ATOM 784 O O . PRO A 1 100 ? -28.612 -23.321 29.701 1.00 61.47 100 PRO A O 1
ATOM 787 N N . SER A 1 101 ? -27.449 -21.566 30.475 1.00 58.94 101 SER A N 1
ATOM 788 C CA . SER A 1 101 ? -27.894 -20.608 29.449 1.00 58.94 101 SER A CA 1
ATOM 789 C C . SER A 1 101 ? -27.573 -21.047 28.008 1.00 58.94 101 SER A C 1
ATOM 791 O O . SER A 1 101 ? -27.999 -20.407 27.051 1.00 58.94 101 SER A O 1
ATOM 793 N N . GLY A 1 102 ? -26.851 -22.159 27.841 1.00 57.69 102 GLY A N 1
ATOM 794 C CA . GLY A 1 102 ? -26.449 -22.728 26.566 1.00 57.69 102 GLY A CA 1
ATOM 795 C C . GLY A 1 102 ? -27.411 -23.727 25.914 1.00 57.69 102 GLY A C 1
ATOM 796 O O . GLY A 1 102 ? -27.138 -24.090 24.772 1.00 57.69 102 GLY A O 1
ATOM 797 N N . ALA A 1 103 ? -28.495 -24.151 26.579 1.00 57.75 103 ALA A N 1
ATOM 798 C CA . ALA A 1 103 ? -29.445 -25.151 26.055 1.00 57.75 103 ALA A CA 1
ATOM 799 C C . ALA A 1 103 ? -30.576 -24.569 25.181 1.00 57.75 103 ALA A C 1
ATOM 801 O O . ALA A 1 103 ? -31.498 -25.280 24.790 1.00 57.75 103 ALA A O 1
ATOM 802 N N . ARG A 1 104 ? -30.536 -23.269 24.870 1.00 63.91 104 ARG A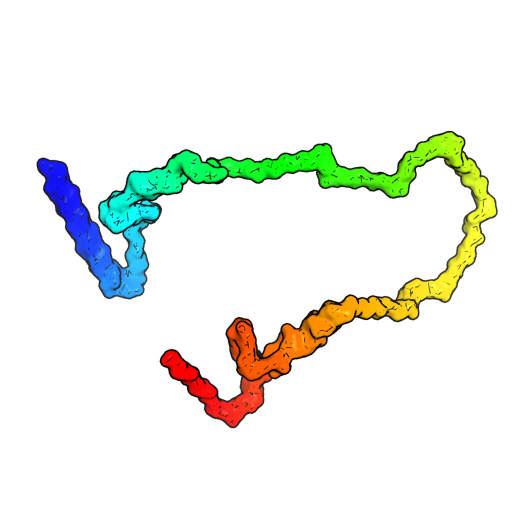 N 1
ATOM 803 C CA . ARG A 1 104 ? -31.448 -22.674 23.885 1.00 63.91 104 ARG A CA 1
ATOM 804 C C . ARG A 1 104 ? -30.874 -22.908 22.490 1.00 63.91 104 ARG A C 1
ATOM 806 O O . ARG A 1 104 ? -29.683 -22.676 22.285 1.00 63.91 104 ARG A O 1
ATOM 813 N N . ASN A 1 105 ? -31.711 -23.352 21.548 1.00 63.66 105 ASN A N 1
ATOM 814 C CA . ASN A 1 105 ? -31.358 -23.454 20.131 1.00 63.66 105 ASN A CA 1
ATOM 815 C C . ASN A 1 105 ? -30.777 -22.112 19.660 1.00 63.66 105 ASN A C 1
ATOM 817 O O . ASN A 1 105 ? -31.504 -21.142 19.476 1.00 63.66 105 ASN A O 1
ATOM 821 N N . ARG A 1 106 ? -29.452 -22.058 19.493 1.00 67.12 106 ARG A N 1
ATOM 822 C CA . ARG A 1 106 ? -28.698 -20.890 19.008 1.00 67.12 106 ARG A CA 1
ATOM 823 C C . ARG A 1 106 ? -28.647 -20.828 17.478 1.00 67.12 106 ARG A C 1
ATOM 825 O O . ARG A 1 106 ? -27.782 -20.168 16.914 1.00 67.12 106 ARG A O 1
ATOM 832 N N . PHE A 1 107 ? -29.568 -21.514 16.806 1.00 75.38 107 PHE A N 1
ATOM 833 C CA . PHE A 1 107 ? -29.752 -21.373 15.370 1.00 75.38 107 PHE A CA 1
ATOM 834 C C . PHE A 1 107 ? -30.445 -20.039 15.109 1.00 75.38 107 PHE A C 1
ATOM 836 O O . PHE A 1 107 ? -31.660 -19.915 15.233 1.00 75.38 107 PHE A O 1
ATOM 843 N N . ILE A 1 108 ? -29.641 -19.027 14.802 1.00 80.69 108 ILE A N 1
ATOM 844 C CA . ILE A 1 108 ? -30.124 -17.756 14.276 1.00 80.69 108 ILE A CA 1
ATOM 845 C C . ILE A 1 108 ? -30.317 -17.984 12.773 1.00 80.69 108 ILE A C 1
ATOM 847 O O . ILE A 1 108 ? -29.318 -18.215 12.085 1.00 80.69 108 ILE A O 1
ATOM 851 N N . PRO A 1 109 ? -31.559 -17.996 12.254 1.00 83.25 109 PRO A N 1
ATOM 852 C CA . PRO A 1 109 ? -31.769 -18.144 10.823 1.00 83.25 109 PRO A CA 1
ATOM 853 C C . PRO A 1 109 ? -31.118 -16.967 10.095 1.00 83.25 109 PRO A C 1
ATOM 855 O O . PRO A 1 109 ? -31.102 -15.838 10.590 1.00 83.25 109 PRO A O 1
ATOM 858 N N . LEU A 1 110 ? -30.576 -17.236 8.911 1.00 84.69 110 LEU A N 1
ATOM 859 C CA . LEU A 1 110 ? -30.079 -16.179 8.041 1.00 84.69 110 LEU A CA 1
ATOM 860 C C . LEU A 1 110 ? -31.245 -15.279 7.612 1.00 84.69 110 LEU A C 1
ATOM 862 O O . LEU A 1 110 ? -32.385 -15.728 7.476 1.00 84.69 110 LEU A O 1
ATOM 866 N N . VAL A 1 111 ? -30.951 -14.003 7.368 1.00 89.56 111 VAL A N 1
ATOM 867 C CA . VAL A 1 111 ? -31.901 -13.087 6.724 1.00 89.56 111 VAL A CA 1
ATOM 868 C C . VAL A 1 111 ? -32.315 -13.699 5.382 1.00 89.56 111 VAL A C 1
ATOM 870 O O . VAL A 1 111 ? -31.451 -14.180 4.655 1.00 89.56 111 VAL A O 1
ATOM 873 N N . GLY A 1 112 ? -33.609 -13.697 5.042 1.00 86.94 112 GLY A N 1
ATOM 874 C CA . GLY A 1 112 ? -34.144 -14.472 3.910 1.00 86.94 112 GLY A CA 1
ATOM 875 C C . GLY A 1 112 ? -33.433 -14.240 2.570 1.00 86.94 112 GLY A C 1
ATOM 876 O O . GLY A 1 112 ? -33.170 -15.193 1.846 1.00 86.94 112 GLY A O 1
ATOM 877 N N . CYS A 1 113 ? -33.024 -13.002 2.273 1.00 87.25 113 CYS A N 1
ATOM 878 C CA . CYS A 1 113 ? -32.226 -12.704 1.081 1.00 87.25 113 CYS A CA 1
ATOM 879 C C . CYS A 1 113 ? -30.841 -13.376 1.104 1.00 87.25 113 CYS A C 1
ATOM 881 O O . CYS A 1 113 ? -30.396 -13.899 0.091 1.00 87.25 113 CYS A O 1
ATOM 883 N N . LEU A 1 114 ? -30.182 -13.420 2.264 1.00 84.31 114 LEU A N 1
ATOM 884 C CA . LEU A 1 114 ? -28.891 -14.087 2.439 1.00 84.31 114 LEU A CA 1
ATOM 885 C C . LEU A 1 114 ? -29.034 -15.609 2.431 1.00 84.31 114 LEU A C 1
ATOM 887 O O . LEU A 1 114 ? -28.156 -16.290 1.915 1.00 84.31 114 LEU A O 1
ATOM 891 N N . ALA A 1 115 ? -30.125 -16.143 2.986 1.00 84.56 115 ALA A N 1
ATOM 892 C CA . ALA A 1 115 ? -30.408 -17.576 2.961 1.00 84.56 115 ALA A CA 1
ATOM 893 C C . ALA A 1 115 ? -30.548 -18.088 1.519 1.00 84.56 115 ALA A C 1
ATOM 895 O O . ALA A 1 115 ? -29.936 -19.093 1.166 1.00 84.56 115 ALA A O 1
ATOM 896 N N . ASN A 1 116 ? -31.294 -17.352 0.691 1.00 84.62 116 ASN A N 1
ATOM 897 C CA . ASN A 1 116 ? -31.541 -17.707 -0.706 1.00 84.62 116 ASN A CA 1
ATOM 898 C C . ASN A 1 116 ? -30.310 -17.521 -1.598 1.00 84.62 116 ASN A C 1
ATOM 900 O O . ASN A 1 116 ? -30.190 -18.207 -2.602 1.00 84.62 116 ASN A O 1
ATOM 904 N N . GLU A 1 117 ? -29.402 -16.609 -1.249 1.00 84.75 117 GLU A N 1
ATOM 905 C CA . GLU A 1 117 ? -28.239 -16.324 -2.089 1.00 84.75 117 GLU A CA 1
ATOM 906 C C . GLU A 1 117 ? -27.009 -17.143 -1.681 1.00 84.75 117 GLU A C 1
ATOM 908 O O . GLU A 1 117 ? -26.381 -17.783 -2.518 1.00 84.75 117 GLU A O 1
ATOM 913 N N . ILE A 1 118 ? -26.661 -17.129 -0.389 1.00 83.69 118 ILE A N 1
ATOM 914 C CA . ILE A 1 118 ? -25.378 -17.644 0.118 1.00 83.69 118 ILE A CA 1
ATOM 915 C C . ILE A 1 118 ? -25.397 -19.162 0.293 1.00 83.69 118 ILE A C 1
ATOM 917 O O . ILE A 1 118 ? -24.339 -19.779 0.228 1.00 83.69 118 ILE A O 1
ATOM 921 N N . GLN A 1 119 ? -26.561 -19.760 0.563 1.00 83.25 119 GLN A N 1
ATOM 922 C CA . GLN A 1 119 ? -26.697 -21.204 0.799 1.00 83.25 119 GLN A CA 1
ATOM 923 C C . GLN A 1 119 ? -27.356 -21.948 -0.374 1.00 83.25 119 GLN A C 1
ATOM 925 O O . GLN A 1 119 ? -27.531 -23.162 -0.282 1.00 83.25 119 GLN A O 1
ATOM 930 N N . ASN A 1 120 ? -27.711 -21.263 -1.470 1.00 83.44 120 ASN A N 1
ATOM 931 C CA . ASN A 1 120 ? -28.230 -21.933 -2.661 1.00 83.44 120 ASN A CA 1
ATOM 932 C C . ASN A 1 120 ? -27.083 -22.675 -3.376 1.00 83.44 120 ASN A C 1
ATOM 934 O O . ASN A 1 120 ? -26.134 -22.018 -3.816 1.00 83.44 120 ASN A O 1
ATOM 938 N N . PRO A 1 121 ? -27.136 -24.017 -3.506 1.00 81.06 121 PRO A N 1
ATOM 939 C CA . PRO A 1 121 ? -26.103 -24.784 -4.197 1.00 81.06 121 PRO A CA 1
ATOM 940 C C . PRO A 1 121 ? -25.903 -24.322 -5.640 1.00 81.06 121 PRO A C 1
ATOM 942 O O . PRO A 1 121 ? -24.759 -24.295 -6.080 1.00 81.06 121 PRO A O 1
ATOM 945 N N . GLU A 1 122 ? -26.943 -23.840 -6.327 1.00 78.50 122 GLU A N 1
ATOM 946 C CA . GLU A 1 122 ? -26.802 -23.272 -7.673 1.00 78.50 122 GLU A CA 1
ATOM 947 C C . GLU A 1 122 ? -25.797 -22.110 -7.693 1.00 78.50 122 GLU A C 1
ATOM 949 O O . GLU A 1 122 ? -25.054 -21.944 -8.648 1.00 78.50 122 GLU A O 1
ATOM 954 N N . HIS A 1 123 ? -25.691 -21.309 -6.633 1.00 78.38 123 HIS A N 1
ATOM 955 C CA . HIS A 1 123 ? -24.765 -20.171 -6.592 1.00 78.38 123 HIS A CA 1
ATOM 956 C C . HIS A 1 123 ? -23.354 -20.534 -6.103 1.00 78.38 123 HIS A C 1
ATOM 958 O O . HIS A 1 123 ? -22.414 -19.754 -6.281 1.00 78.38 123 HIS A O 1
ATOM 964 N N . ILE A 1 124 ? -23.192 -21.698 -5.471 1.00 80.19 124 ILE A N 1
ATOM 965 C CA . ILE A 1 124 ? -21.942 -22.117 -4.816 1.00 80.19 124 ILE A CA 1
ATOM 966 C C . ILE A 1 124 ? -21.220 -23.179 -5.641 1.00 80.19 124 ILE A C 1
ATOM 968 O O . ILE A 1 124 ? -19.993 -23.150 -5.750 1.00 80.19 124 ILE A O 1
ATOM 972 N N . ILE A 1 125 ? -21.979 -24.136 -6.170 1.00 73.56 125 ILE A N 1
ATOM 973 C CA . ILE A 1 125 ? -21.500 -25.366 -6.785 1.00 73.56 125 ILE A CA 1
ATOM 974 C C . ILE A 1 125 ? -21.516 -25.179 -8.305 1.00 73.56 125 ILE A C 1
ATOM 976 O O . ILE A 1 125 ? -22.586 -25.054 -8.903 1.00 73.56 125 ILE A O 1
ATOM 980 N N . PRO A 1 126 ? -20.339 -25.169 -8.954 1.00 68.00 126 PRO A N 1
ATOM 981 C CA . PRO A 1 126 ? -20.249 -24.999 -10.396 1.00 68.00 126 PRO A CA 1
ATOM 982 C C . PRO A 1 126 ? -20.982 -26.032 -11.225 1.00 68.00 126 PRO A C 1
ATOM 984 O O . PRO A 1 126 ? -21.442 -25.730 -12.322 1.00 68.00 126 PRO A O 1
ATOM 987 N N . GLU A 1 127 ? -21.081 -27.238 -10.688 1.00 67.75 127 GLU A N 1
ATOM 988 C CA . GLU A 1 127 ? -21.724 -28.370 -11.330 1.00 67.75 127 GLU A CA 1
ATOM 989 C C . GLU A 1 127 ? -23.257 -28.253 -11.369 1.00 67.75 127 GLU A C 1
ATOM 991 O O . GLU A 1 127 ? -23.866 -28.795 -12.287 1.00 67.75 127 GLU A O 1
ATOM 996 N N . ASP A 1 128 ? -23.864 -27.531 -10.420 1.00 68.44 128 ASP A N 1
ATOM 997 C CA . ASP A 1 128 ? -25.324 -27.435 -10.280 1.00 68.44 128 ASP A CA 1
ATOM 998 C C . ASP A 1 128 ? -25.918 -26.216 -11.020 1.00 68.44 128 ASP A C 1
ATOM 1000 O O . ASP A 1 128 ? -27.112 -26.196 -11.300 1.00 68.44 128 ASP A O 1
ATOM 1004 N N . ASN A 1 129 ? -25.107 -25.199 -11.353 1.00 63.66 129 ASN A N 1
ATOM 1005 C CA . ASN A 1 129 ? -25.589 -23.927 -11.918 1.00 63.66 129 ASN A CA 1
ATOM 1006 C C . ASN A 1 129 ? -25.925 -24.007 -13.422 1.00 63.66 129 ASN A C 1
ATOM 1008 O O . ASN A 1 129 ? -26.980 -23.540 -13.835 1.00 63.66 129 ASN A O 1
ATOM 1012 N N . HIS A 1 130 ? -25.044 -24.573 -14.258 1.00 59.38 130 HIS A N 1
ATOM 1013 C CA . HIS A 1 130 ? -25.270 -24.800 -15.697 1.00 59.38 130 HIS A CA 1
ATOM 1014 C C . HIS A 1 130 ? -24.024 -25.444 -16.334 1.00 59.38 130 HIS A C 1
ATOM 1016 O O . HIS A 1 130 ? -22.905 -25.165 -15.903 1.00 59.38 130 HIS A O 1
ATOM 1022 N N . ASP A 1 131 ? -24.174 -26.163 -17.455 1.00 60.94 131 ASP A N 1
ATOM 1023 C CA . ASP A 1 131 ? -23.056 -26.684 -18.280 1.00 60.94 131 ASP A CA 1
ATOM 1024 C C . ASP A 1 131 ? -22.054 -25.600 -18.748 1.00 60.94 131 ASP A C 1
ATOM 1026 O O . ASP A 1 131 ? -20.929 -25.902 -19.151 1.00 60.94 131 ASP A O 1
ATOM 1030 N N . ALA A 1 132 ? -22.447 -24.323 -18.700 1.00 58.75 132 ALA A N 1
ATOM 1031 C CA . ALA A 1 132 ? -21.635 -23.175 -19.090 1.00 58.75 132 ALA A CA 1
ATOM 1032 C C . ALA A 1 132 ? -21.412 -22.253 -17.883 1.00 58.75 132 ALA A C 1
ATOM 1034 O O . ALA A 1 132 ? -22.135 -21.281 -17.669 1.00 58.75 132 ALA A O 1
ATOM 1035 N N . TRP A 1 133 ? -20.395 -22.574 -17.085 1.00 58.94 133 TRP A N 1
ATOM 1036 C CA . TRP A 1 133 ? -20.030 -21.810 -15.896 1.00 58.94 133 TRP A CA 1
ATOM 1037 C C . TRP A 1 133 ? -19.592 -20.373 -16.255 1.00 58.94 133 TRP A C 1
ATOM 1039 O O . TRP A 1 133 ? -18.580 -20.193 -16.946 1.00 58.94 133 TRP A O 1
ATOM 1049 N N . PRO A 1 134 ? -20.277 -19.328 -15.749 1.00 53.97 134 PRO A N 1
ATOM 1050 C CA . PRO A 1 134 ? -20.068 -17.941 -16.178 1.00 53.97 134 PRO A CA 1
ATOM 1051 C C . PRO A 1 134 ? -18.711 -17.351 -15.769 1.00 53.97 134 PRO A C 1
ATOM 1053 O O . PRO A 1 134 ? -18.344 -16.278 -16.242 1.00 53.97 134 PRO A O 1
ATOM 1056 N N . ARG A 1 135 ? -17.939 -18.028 -14.904 1.00 55.25 135 ARG A N 1
ATOM 1057 C CA . ARG A 1 135 ? -16.607 -17.568 -14.467 1.00 55.25 135 ARG A CA 1
ATOM 1058 C C . ARG A 1 135 ? -15.421 -18.275 -15.126 1.00 55.25 135 ARG A C 1
ATOM 1060 O O . ARG A 1 135 ? -14.299 -18.055 -14.687 1.00 55.25 135 ARG A O 1
ATOM 1067 N N . GLY A 1 136 ? -15.651 -19.052 -16.187 1.00 53.44 136 GLY A N 1
ATOM 1068 C CA . GLY A 1 136 ? -14.582 -19.607 -17.023 1.00 53.44 136 GLY A CA 1
ATOM 1069 C C . GLY A 1 136 ? -13.744 -20.671 -16.309 1.00 53.44 136 GLY A C 1
ATOM 1070 O O . GLY A 1 136 ? -12.808 -20.372 -15.575 1.00 53.44 136 GLY A O 1
ATOM 1071 N N . GLY A 1 137 ? -14.068 -21.940 -16.546 1.00 59.62 137 GLY A N 1
ATOM 1072 C CA . GLY A 1 137 ? -13.317 -23.084 -16.031 1.00 59.62 137 GLY A CA 1
ATOM 1073 C C . GLY A 1 137 ? -14.115 -24.377 -16.166 1.00 59.62 137 GLY A C 1
ATOM 1074 O O . GLY A 1 137 ? -15.341 -24.344 -16.182 1.00 59.62 137 GLY A O 1
ATOM 1075 N N . PHE A 1 138 ? -13.423 -25.513 -16.278 1.00 59.47 138 PHE A N 1
ATOM 1076 C CA . PHE A 1 138 ? -14.058 -26.832 -16.266 1.00 59.47 138 PHE A CA 1
ATOM 1077 C C . PHE A 1 138 ? -14.208 -27.319 -14.812 1.00 59.47 138 PHE A C 1
ATOM 1079 O O . PHE A 1 138 ? -13.234 -27.224 -14.056 1.00 59.47 138 PHE A O 1
ATOM 1086 N N . PRO A 1 139 ? -15.373 -27.844 -14.390 1.00 63.50 139 PRO A N 1
ATOM 1087 C CA . PRO A 1 139 ? -15.570 -28.317 -13.024 1.00 63.50 139 PRO A CA 1
ATOM 1088 C C . PRO A 1 139 ? -14.643 -29.496 -12.714 1.00 63.50 139 PRO A C 1
ATOM 1090 O O . PRO A 1 139 ? -14.653 -30.535 -13.379 1.00 63.50 139 PRO A O 1
ATOM 1093 N N . SER A 1 140 ? -13.841 -29.355 -11.660 1.00 58.16 140 SER A N 1
ATOM 1094 C CA . SER A 1 140 ? -12.857 -30.365 -11.254 1.00 58.16 140 SER A CA 1
ATOM 1095 C C . SER A 1 140 ? -13.489 -31.639 -10.688 1.00 58.16 140 SER A C 1
ATOM 1097 O O . SER A 1 140 ? -12.793 -32.644 -10.551 1.00 58.16 140 SER A O 1
ATOM 1099 N N . ARG A 1 141 ? -14.791 -31.635 -10.365 1.00 59.50 141 ARG A N 1
ATOM 1100 C CA . ARG A 1 141 ? -15.506 -32.797 -9.808 1.00 59.50 141 ARG A CA 1
ATOM 1101 C C . ARG A 1 141 ? -16.289 -33.593 -10.861 1.00 59.50 141 ARG A C 1
ATOM 1103 O O . ARG A 1 141 ? -16.522 -34.782 -10.647 1.00 59.50 141 ARG A O 1
ATOM 1110 N N . GLY A 1 142 ? -16.606 -32.996 -12.017 1.00 59.38 142 GLY A N 1
ATOM 1111 C CA . GLY A 1 142 ? -17.301 -33.652 -13.139 1.00 59.38 142 GLY A CA 1
ATOM 1112 C C . GLY A 1 142 ? -16.414 -34.558 -14.007 1.00 59.38 142 GLY A C 1
ATOM 1113 O O . GLY A 1 142 ? -16.908 -35.416 -14.738 1.00 59.38 142 GLY A O 1
ATOM 1114 N N . CYS A 1 143 ? -15.088 -34.443 -13.887 1.00 53.00 143 CYS A N 1
ATOM 1115 C CA . CYS A 1 143 ? -14.123 -35.195 -14.698 1.00 53.00 143 CYS A CA 1
ATOM 1116 C C . CYS A 1 143 ? -14.120 -36.718 -14.454 1.00 53.00 143 CYS A C 1
ATOM 1118 O O . CYS A 1 143 ? -13.506 -37.454 -15.221 1.00 53.00 143 CYS A O 1
ATOM 1120 N N . LYS A 1 144 ? -14.828 -37.216 -13.431 1.00 48.72 144 LYS A N 1
ATOM 1121 C CA . LYS A 1 144 ? -14.932 -38.657 -13.142 1.00 48.72 144 LYS A CA 1
ATOM 1122 C C . LYS A 1 144 ? -16.010 -39.375 -13.962 1.00 48.72 144 LYS A C 1
ATOM 1124 O O . LYS A 1 144 ? -15.942 -40.595 -14.098 1.00 48.72 144 LYS A O 1
ATOM 1129 N N . ASN A 1 145 ? -16.968 -38.638 -14.531 1.00 50.66 145 ASN A N 1
ATOM 1130 C CA . ASN A 1 145 ? -18.109 -39.218 -15.250 1.00 50.66 145 ASN A CA 1
ATOM 1131 C C . ASN A 1 145 ? -17.971 -39.148 -16.783 1.00 50.66 145 ASN A C 1
ATOM 1133 O O . ASN A 1 145 ? -18.797 -39.710 -17.500 1.00 50.66 145 ASN A O 1
ATOM 1137 N N . LEU A 1 146 ? -16.906 -38.529 -17.303 1.00 51.62 146 LEU A N 1
ATOM 1138 C CA . LEU A 1 146 ? -16.622 -38.467 -18.737 1.00 51.62 146 LEU A CA 1
ATOM 1139 C C . LEU A 1 146 ? -15.962 -39.764 -19.228 1.00 51.62 146 LEU A C 1
ATOM 1141 O O . LEU A 1 146 ? -14.758 -39.831 -19.456 1.00 51.62 146 LEU A O 1
ATOM 1145 N N . ARG A 1 147 ? -16.766 -40.810 -19.439 1.00 51.25 147 ARG A N 1
ATOM 1146 C CA . ARG A 1 147 ? -16.387 -41.959 -20.285 1.00 51.25 147 ARG A CA 1
ATOM 1147 C C . ARG A 1 147 ? -16.692 -41.684 -21.764 1.00 51.25 147 ARG A C 1
ATOM 1149 O O . ARG A 1 147 ? -17.264 -42.523 -22.450 1.00 51.25 147 ARG A O 1
ATOM 1156 N N . GLY A 1 148 ? -16.347 -40.492 -22.244 1.00 62.34 148 GLY A N 1
ATOM 1157 C CA . GLY A 1 148 ? -16.545 -40.069 -23.631 1.00 62.34 148 GLY A CA 1
ATOM 1158 C C . GLY A 1 148 ? -15.335 -39.287 -24.147 1.00 62.34 148 GLY A C 1
ATOM 1159 O O . GLY A 1 148 ? -14.584 -38.739 -23.338 1.00 62.34 148 GLY A O 1
ATOM 1160 N N . PRO A 1 149 ? -15.102 -39.252 -25.472 1.00 59.91 149 PRO A N 1
ATOM 1161 C CA . PRO A 1 149 ? -14.020 -38.462 -26.051 1.00 59.91 149 PRO A CA 1
ATOM 1162 C C . PRO A 1 149 ? -14.183 -36.981 -25.688 1.00 59.91 149 PRO A C 1
ATOM 1164 O O . PRO A 1 149 ? -15.303 -36.472 -25.639 1.00 59.91 149 PRO A O 1
ATOM 1167 N N . PHE A 1 150 ? -13.061 -36.300 -25.428 1.00 58.06 150 PHE A N 1
ATOM 1168 C CA . PHE A 1 150 ? -13.045 -34.884 -25.059 1.00 58.06 150 PHE A CA 1
ATOM 1169 C C . PHE A 1 150 ? -13.848 -34.035 -26.062 1.00 58.06 150 PHE A C 1
ATOM 1171 O O . PHE A 1 150 ? -13.689 -34.224 -27.275 1.00 58.06 150 PHE A O 1
ATOM 1178 N N . PRO A 1 151 ? -14.691 -33.096 -25.590 1.00 61.03 151 PRO A N 1
ATOM 1179 C CA . PRO A 1 151 ? -15.429 -32.209 -26.479 1.00 61.03 151 PRO A CA 1
ATOM 1180 C C . PRO A 1 151 ? -14.441 -31.372 -27.298 1.00 61.03 151 PRO A C 1
ATOM 1182 O O . PRO A 1 151 ? -13.470 -30.830 -26.767 1.00 61.03 151 PRO A O 1
ATOM 1185 N N . LYS A 1 152 ? -14.668 -31.303 -28.614 1.00 57.94 152 LYS A N 1
ATOM 1186 C CA . LYS A 1 152 ? -13.834 -30.503 -29.518 1.00 57.94 152 LYS A CA 1
ATOM 1187 C C . LYS A 1 152 ? -13.960 -29.020 -29.143 1.00 57.94 152 LYS A C 1
ATOM 1189 O O . LYS A 1 152 ? -15.067 -28.591 -28.813 1.00 57.94 152 LYS A O 1
ATOM 1194 N N . PRO A 1 153 ? -12.868 -28.238 -29.206 1.00 61.44 153 PRO A N 1
ATOM 1195 C CA . PRO A 1 153 ? -12.953 -26.800 -28.994 1.00 61.44 153 PRO A CA 1
ATOM 1196 C C . PRO A 1 153 ? -13.905 -26.186 -30.023 1.00 61.44 153 PRO A C 1
ATOM 1198 O O . PRO A 1 153 ? -13.923 -26.596 -31.187 1.00 61.44 153 PRO A O 1
ATOM 1201 N N . LEU A 1 154 ? -14.712 -25.225 -29.572 1.00 62.47 154 LEU A N 1
ATOM 1202 C CA . LEU A 1 154 ? -15.601 -24.467 -30.446 1.00 62.47 154 LEU A CA 1
ATOM 120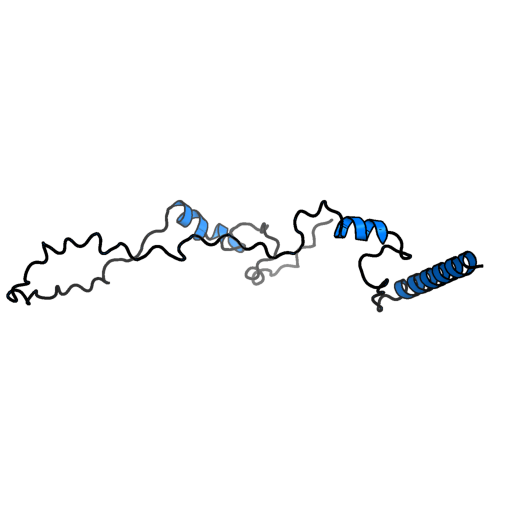3 C C . LEU A 1 154 ? -14.764 -23.725 -31.507 1.00 62.47 154 LEU A C 1
ATOM 1205 O O . LEU A 1 154 ? -13.662 -23.267 -31.187 1.00 62.47 154 LEU A O 1
ATOM 1209 N N . PRO A 1 155 ? -15.245 -23.621 -32.758 1.00 59.94 155 PRO A N 1
ATOM 1210 C CA . PRO A 1 155 ? -14.575 -22.815 -33.772 1.00 59.94 155 PRO A CA 1
ATOM 1211 C C . PRO A 1 155 ? -14.523 -21.346 -33.326 1.00 59.94 155 PRO A C 1
ATOM 1213 O O . PRO A 1 155 ? -15.487 -20.845 -32.744 1.00 59.94 155 PRO A O 1
ATOM 1216 N N . GLN A 1 156 ? -13.373 -20.709 -33.569 1.00 61.59 156 GLN A N 1
ATOM 1217 C CA . GLN A 1 156 ? -13.142 -19.280 -33.337 1.00 61.59 156 GLN A CA 1
ATOM 1218 C C . GLN A 1 156 ? -13.945 -18.419 -34.308 1.00 61.59 156 GLN A C 1
ATOM 1220 O O . GLN A 1 156 ? -14.068 -18.834 -35.485 1.00 61.59 156 GLN A O 1
#

Foldseek 3Di:
DVVVVLVVVLVVLVVVVVVQVVDPVDDDDPDDDPAPRSSPCPVVVCCVVPPPPPPPPPDDPDDPDDPDPDDPPCVVPPDPPVPDDPPDPPDPDDDDDPDDPPPPPPPDDDDPVCCCAVVPCLNVPQVNVDPDRPVDDDHPVCVVVPPDPDDDDDDD